Protein 4RSV (pdb70)

GO terms:
  GO:0070273 phosphatidylinositol-4-phosphate binding (F, IDA)
  GO:0005546 phosphatidylinositol-4,5-bisphosphate binding (F, IDA)
  GO:0005547 phosphatidylinositol-3,4,5-trisphosphate binding (F, IDA)
  GO:0032266 phosphatidylinositol-3-phosphate binding (F, IDA)
  GO:0043325 phosphatidylinositol-3,4-bisphosphate binding (F, IDA)
  GO:0010314 phosphatidylinositol-5-phosphate binding (F, IDA)
  GO:0005085 guanyl-nucleotide exchange factor activity (F, TAS)
  GO:0005829 cytosol (C, TAS)
  GO:0051056 regulation of small GTPase mediated signal transduction (P, TAS)
  GO:0005515 protein binding (F, IPI)
  GO:0045214 sarcomere organization (P, TAS)
  GO:0030506 ankyrin binding (F, IPI)
  GO:0031432 titin binding (F, IPI)
  GO:0005829 cytosol (C, IDA)

Foldseek 3Di:
DKAWPAFWEEWEAAFFDKTKTKTFMPDAADPAKFKDWAHHTDDDDPQKHWDAPPRRRMIMIMGGGDDQVSWTKMWMDTDHYIHIYTYGYD

Secondary structure (DSSP, 8-state):
---EEE----EEE-SSSEEEEEEEESS---SSEEEEETTEEP--BTTEEEEEEGGGTEEEEEEES--GGG-EEEEEEETTEEEEEEEEE-

Organism: Homo sapiens (NCBI:txid9606)

CATH classification: 2.60.40.10

Solvent-accessible surface area: 5540 Å² total; per-residue (Å²): 212,24,68,48,86,118,26,10,133,94,29,154,16,97,77,43,46,98,4,91,2,30,0,50,3,51,84,82,42,79,95,50,41,60,3,31,50,81,127,127,58,25,175,116,61,162,77,12,88,52,54,74,85,101,115,0,51,60,0,20,0,41,10,85,94,10,130,52,126,43,48,21,99,0,25,2,70,3,52,113,35,95,17,32,4,108,5,78,9,187

Sequence (90 aa):
KNTVVRGLENVEALEGGEALFECQLSQPEVAAHTWLLDDEPVRTSENAEVVFFENGLRHLLLLKNLRPQDSCRVTFLAGDMVTSAFLTVR

B-factor: mean 89.34, std 26.23, range [31.63, 204.94]

Radius of gyration: 12.5 Å; Cα contacts (8 Å, |Δi|>4): 220; chains: 1; bounding box: 22×37×24 Å

Structure (mmCIF, N/CA/C/O backbone):
data_4RSV
#
_entry.id   4RSV
#
_cell.length_a   44.482
_cell.length_b   44.482
_cell.length_c   177.000
_cell.angle_alpha   90.00
_cell.angle_beta   90.00
_cell.angle_gamma   120.00
#
_symmetry.space_group_name_H-M   'P 61 2 2'
#
loop_
_entity.id
_entity.type
_entity.pdbx_description
1 polymer Obscurin
2 water water
#
loop_
_atom_site.group_PDB
_atom_site.id
_atom_site.type_symbol
_atom_site.label_atom_id
_atom_site.label_alt_id
_atom_site.label_comp_id
_atom_site.label_asym_id
_atom_site.label_entity_id
_atom_site.label_seq_id
_atom_site.pdbx_PDB_ins_code
_atom_site.Cartn_x
_atom_site.Cartn_y
_atom_site.Cartn_z
_atom_site.occupancy
_atom_site.B_iso_or_equiv
_atom_site.auth_seq_id
_atom_site.auth_comp_id
_atom_site.auth_asym_id
_atom_site.auth_atom_id
_atom_site.pdbx_PDB_model_num
ATOM 1 N N . LYS A 1 3 ? 6.699 34.023 186.416 1.00 107.44 3 LYS A N 1
ATOM 2 C CA . LYS A 1 3 ? 7.309 35.327 186.617 1.00 109.76 3 LYS A CA 1
ATOM 3 C C . LYS A 1 3 ? 6.735 36.253 185.582 1.00 103.25 3 LYS A C 1
ATOM 4 O O . LYS A 1 3 ? 6.194 35.799 184.589 1.00 94.75 3 LYS A O 1
ATOM 10 N N . ASN A 1 4 ? 6.701 37.556 185.820 1.00 97.96 4 ASN A N 1
ATOM 11 C CA . ASN A 1 4 ? 6.009 38.404 184.845 1.00 101.50 4 ASN A CA 1
ATOM 12 C C . ASN A 1 4 ? 6.937 39.310 184.051 1.00 100.36 4 ASN A C 1
ATOM 13 O O . ASN A 1 4 ? 7.948 39.803 184.515 1.00 88.20 4 ASN A O 1
ATOM 18 N N . THR A 1 5 ? 6.533 39.500 182.821 1.00 100.11 5 THR A N 1
ATOM 19 C CA . THR A 1 5 ? 7.319 40.100 181.777 1.00 93.65 5 THR A CA 1
ATOM 20 C C . THR A 1 5 ? 6.535 41.154 181.062 1.00 84.23 5 THR A C 1
ATOM 21 O O . THR A 1 5 ? 5.329 41.195 181.132 1.00 93.17 5 THR A O 1
ATOM 25 N N . VAL A 1 6 ? 7.238 41.998 180.339 1.00 89.49 6 VAL A N 1
ATOM 26 C CA . VAL A 1 6 ? 6.586 42.973 179.513 1.00 85.49 6 VAL A CA 1
ATOM 27 C C . VAL A 1 6 ? 6.216 42.321 178.215 1.00 84.95 6 VAL A C 1
ATOM 28 O O . VAL A 1 6 ? 7.023 41.710 177.577 1.00 68.40 6 VAL A O 1
ATOM 32 N N . VAL A 1 7 ? 4.966 42.469 177.856 1.00 94.02 7 VAL A N 1
ATOM 33 C CA . VAL A 1 7 ? 4.362 41.868 176.667 1.00 109.02 7 VAL A CA 1
ATOM 34 C C . VAL A 1 7 ? 4.278 42.890 175.542 1.00 92.39 7 VAL A C 1
ATOM 35 O O . VAL A 1 7 ? 4.182 42.553 174.365 1.00 98.91 7 VAL A O 1
ATOM 39 N N . ARG A 1 8 ? 4.410 44.135 175.913 1.00 88.03 8 ARG A N 1
ATOM 40 C CA . ARG A 1 8 ? 4.243 45.211 174.975 1.00 77.53 8 ARG A CA 1
ATOM 41 C C . ARG A 1 8 ? 4.885 46.442 175.533 1.00 97.99 8 ARG A C 1
ATOM 42 O O . ARG A 1 8 ? 4.325 47.112 176.363 1.00 69.11 8 ARG A O 1
ATOM 50 N N . GLY A 1 9 ? 6.089 46.717 175.093 1.00 91.85 9 GLY A N 1
ATOM 51 C CA . GLY A 1 9 ? 6.838 47.814 175.672 1.00 81.49 9 GLY A CA 1
ATOM 52 C C . GLY A 1 9 ? 6.264 49.194 175.398 1.00 78.15 9 GLY A C 1
ATOM 53 O O . GLY A 1 9 ? 5.373 49.381 174.564 1.00 80.60 9 GLY A O 1
ATOM 54 N N . LEU A 1 10 ? 6.773 50.170 176.136 1.00 64.92 10 LEU A N 1
ATOM 55 C CA . LEU A 1 10 ? 6.539 51.556 175.802 1.00 64.91 10 LEU A CA 1
ATOM 56 C C . LEU A 1 10 ? 7.083 51.795 174.413 1.00 86.18 10 LEU A C 1
ATOM 57 O O . LEU A 1 10 ? 8.218 51.422 174.115 1.00 91.06 10 LEU A O 1
ATOM 62 N N . GLU A 1 11 ? 6.275 52.389 173.550 1.00 87.52 11 GLU A N 1
ATOM 63 C CA . GLU A 1 11 ? 6.845 52.806 172.283 1.00 91.55 11 GLU A CA 1
ATOM 64 C C . GLU A 1 11 ? 6.968 54.312 172.305 1.00 72.28 11 GLU A C 1
ATOM 65 O O . GLU A 1 11 ? 6.145 54.979 172.925 1.00 59.19 11 GLU A O 1
ATOM 71 N N . ASN A 1 12 ? 7.995 54.822 171.632 1.00 86.24 12 ASN A N 1
ATOM 72 C CA . ASN A 1 12 ? 8.222 56.255 171.530 1.00 70.65 12 ASN A CA 1
ATOM 73 C C . ASN A 1 12 ? 6.959 56.958 171.063 1.00 87.21 12 ASN A C 1
ATOM 74 O O . ASN A 1 12 ? 6.093 56.351 170.433 1.00 98.71 12 ASN A O 1
ATOM 79 N N . VAL A 1 13 ? 6.857 58.241 171.383 1.00 89.90 13 VAL A N 1
ATOM 80 C CA . VAL A 1 13 ? 5.674 59.002 171.072 1.00 72.67 13 VAL A CA 1
ATOM 81 C C . VAL A 1 13 ? 6.040 60.391 170.641 1.00 72.35 13 VAL A C 1
ATOM 82 O O . VAL A 1 13 ? 6.897 61.007 171.229 1.00 92.86 13 VAL A O 1
ATOM 86 N N . GLU A 1 14 ? 5.398 60.862 169.589 1.00 96.17 14 GLU A N 1
ATOM 87 C CA . GLU A 1 14 ? 5.644 62.187 169.079 1.00 92.16 14 GLU A CA 1
ATOM 88 C C . GLU A 1 14 ? 4.379 62.945 169.261 1.00 85.87 14 GLU A C 1
ATOM 89 O O . GLU A 1 14 ? 3.335 62.469 168.887 1.00 94.79 14 GLU A O 1
ATOM 95 N N . ALA A 1 15 ? 4.524 64.090 169.877 1.00 79.36 15 ALA A N 1
ATOM 96 C CA . ALA A 1 15 ? 3.433 64.979 170.102 1.00 91.01 15 ALA A CA 1
ATOM 97 C C . ALA A 1 15 ? 3.956 66.380 170.082 1.00 95.88 15 ALA A C 1
ATOM 98 O O . ALA A 1 15 ? 5.073 66.632 170.471 1.00 100.96 15 ALA A O 1
ATOM 100 N N . LEU A 1 16 ? 3.085 67.316 169.748 1.00 91.79 16 LEU A N 1
ATOM 101 C CA . LEU A 1 16 ? 3.434 68.719 169.727 1.00 117.58 16 LEU A CA 1
ATOM 102 C C . LEU A 1 16 ? 2.736 69.460 170.829 1.00 106.69 16 LEU A C 1
ATOM 103 O O . LEU A 1 16 ? 1.529 69.478 170.911 1.00 118.89 16 LEU A O 1
ATOM 108 N N . GLU A 1 17 ? 3.505 70.259 171.532 1.00 103.87 17 GLU A N 1
ATOM 109 C CA . GLU A 1 17 ? 3.005 71.133 172.570 1.00 103.43 17 GLU A CA 1
ATOM 110 C C . GLU A 1 17 ? 1.762 71.840 172.185 1.00 105.08 17 GLU A C 1
ATOM 111 O O . GLU A 1 17 ? 1.655 72.295 171.084 1.00 114.85 17 GLU A O 1
ATOM 117 N N . GLY A 1 18 ? 0.898 72.090 173.147 1.00 125.80 18 GLY A N 1
ATOM 118 C CA . GLY A 1 18 ? 0.156 71.066 173.866 1.00 129.52 18 GLY A CA 1
ATOM 119 C C . G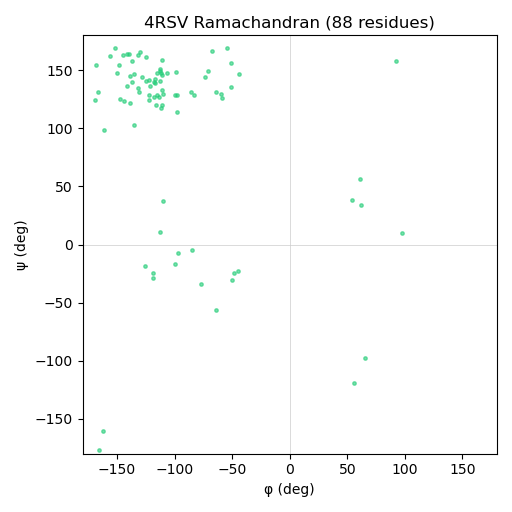LY A 1 18 ? -1.313 71.147 173.480 1.00 110.78 18 GLY A C 1
ATOM 120 O O . GLY A 1 18 ? -1.894 72.227 173.584 1.00 113.52 18 GLY A O 1
ATOM 121 N N . GLY A 1 19 ? -1.947 70.040 173.092 1.00 114.46 19 GLY A N 1
ATOM 122 C CA . GLY A 1 19 ? -1.304 68.770 172.793 1.00 122.88 19 GLY A CA 1
ATOM 123 C C . GLY A 1 19 ? -1.220 67.834 173.983 1.00 113.49 19 GLY A C 1
ATOM 124 O O . GLY A 1 19 ? -1.276 68.262 175.135 1.00 99.12 19 GLY A O 1
ATOM 125 N N . GLU A 1 20 ? -1.085 66.544 173.691 1.00 113.21 20 GLU A N 1
ATOM 126 C CA . GLU A 1 20 ? -1.004 65.515 174.721 1.00 81.72 20 GLU A CA 1
ATOM 127 C C . GLU A 1 20 ? -0.289 64.281 174.182 1.00 94.06 20 GLU A C 1
ATOM 128 O O . GLU A 1 20 ? -0.172 64.105 172.969 1.00 101.90 20 GLU A O 1
ATOM 134 N N . ALA A 1 21 ? 0.184 63.425 175.082 1.00 79.03 21 ALA A N 1
ATOM 135 C CA . ALA A 1 21 ? 0.818 62.198 174.688 1.00 59.07 21 ALA A CA 1
ATOM 136 C C . ALA A 1 21 ? 0.361 61.067 175.555 1.00 76.57 21 ALA A C 1
ATOM 137 O O . ALA A 1 21 ? -0.078 61.271 176.655 1.00 91.64 21 ALA A O 1
ATOM 139 N N . LEU A 1 22 ? 0.484 59.859 175.051 1.00 86.34 22 LEU A N 1
ATOM 140 C CA . LEU A 1 22 ? -0.083 58.722 175.703 1.00 60.13 22 LEU A CA 1
ATOM 141 C C . LEU A 1 22 ? 0.776 57.505 175.559 1.00 68.82 22 LEU A C 1
ATOM 142 O O . LEU A 1 22 ? 1.086 57.107 174.464 1.00 87.04 22 LEU A O 1
ATOM 147 N N . PHE A 1 23 ? 1.163 56.907 176.675 1.00 82.79 23 PHE A N 1
ATOM 148 C CA . PHE A 1 23 ? 2.020 55.750 176.630 1.00 77.59 23 PHE A CA 1
ATOM 149 C C . PHE A 1 23 ? 1.274 54.549 177.166 1.00 87.51 23 PHE A C 1
ATOM 150 O O . PHE A 1 23 ? 0.408 54.697 177.988 1.00 89.99 23 PHE A O 1
ATOM 158 N N . GLU A 1 24 ? 1.556 53.363 176.659 1.00 84.51 24 GLU A N 1
ATOM 159 C CA . GLU A 1 24 ? 0.866 52.179 177.126 1.00 61.49 24 GLU A CA 1
ATOM 160 C C . GLU A 1 24 ? 1.826 51.042 177.243 1.00 72.65 24 GLU A C 1
ATOM 161 O O . GLU A 1 24 ? 2.912 51.081 176.733 1.00 62.19 24 GLU A O 1
ATOM 167 N N . CYS A 1 25 ? 1.414 50.025 177.955 1.00 62.31 25 CYS A N 1
ATOM 168 C CA . CYS A 1 25 ? 2.337 48.965 178.301 1.00 59.81 25 CYS A CA 1
ATOM 169 C C . CYS A 1 25 ? 1.573 47.805 178.870 1.00 109.35 25 CYS A C 1
ATOM 170 O O . CYS A 1 25 ? 0.823 47.946 179.835 1.00 85.32 25 CYS A O 1
ATOM 173 N N . GLN A 1 26 ? 1.761 46.652 178.260 1.00 74.60 26 GLN A N 1
ATOM 174 C CA . GLN A 1 26 ? 1.017 45.481 178.679 1.00 70.79 26 GLN A CA 1
ATOM 175 C C . GLN A 1 26 ? 1.936 44.468 179.294 1.00 56.62 26 GLN A C 1
ATOM 176 O O . GLN A 1 26 ? 3.085 44.396 178.963 1.00 86.01 26 GLN A O 1
ATOM 182 N N . LEU A 1 27 ? 1.408 43.685 180.208 1.00 66.95 27 LEU A N 1
ATOM 183 C CA . LEU A 1 27 ? 2.202 42.701 180.913 1.00 93.69 27 LEU A CA 1
ATOM 184 C C . LEU A 1 27 ? 1.655 41.303 180.810 1.00 99.58 27 LEU A C 1
ATOM 185 O O . LEU A 1 27 ? 0.496 41.099 180.512 1.00 82.33 27 LEU A O 1
ATOM 190 N N . SER A 1 28 ? 2.501 40.326 181.091 1.00 104.76 28 SER A N 1
ATOM 191 C CA . SER A 1 28 ? 2.064 38.952 181.086 1.00 95.12 28 SER A CA 1
ATOM 192 C C . SER A 1 28 ? 1.053 38.804 182.176 1.00 103.64 28 SER A C 1
ATOM 193 O O . SER A 1 28 ? -0.062 38.391 181.943 1.00 119.53 28 SER A O 1
ATOM 196 N N . GLN A 1 29 ? 1.459 39.146 183.382 1.00 81.14 29 GLN A N 1
ATOM 197 C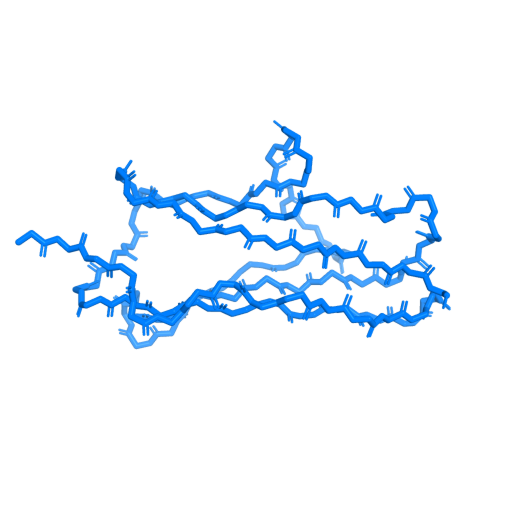 CA . GLN A 1 29 ? 0.614 38.910 184.554 1.00 98.00 29 GLN A CA 1
ATOM 198 C C . GLN A 1 29 ? 0.089 40.207 185.160 1.00 93.51 29 GLN A C 1
ATOM 199 O O . GLN A 1 29 ? 0.668 41.232 184.937 1.00 60.69 29 GLN A O 1
ATOM 205 N N . PRO A 1 30 ? -0.991 40.199 185.935 1.00 98.79 30 PRO A N 1
ATOM 206 C CA . PRO A 1 30 ? -1.500 41.528 186.297 1.00 85.10 30 PRO A CA 1
ATOM 207 C C . PRO A 1 30 ? -0.836 42.151 187.519 1.00 65.38 30 PRO A C 1
ATOM 208 O O . PRO A 1 30 ? -0.715 41.494 188.552 1.00 90.89 30 PRO A O 1
ATOM 212 N N . GLU A 1 31 ? -0.409 43.404 187.398 1.00 64.92 31 GLU A N 1
ATOM 213 C CA . GLU A 1 31 ? 0.279 44.066 188.476 1.00 80.47 31 GLU A CA 1
ATOM 214 C C . GLU A 1 31 ? -0.481 45.315 188.845 1.00 74.13 31 GLU A C 1
ATOM 215 O O . GLU A 1 31 ? -0.811 46.108 188.007 1.00 62.00 31 GLU A O 1
ATOM 221 N N . VAL A 1 32 ? -0.779 45.482 190.111 1.00 65.61 32 VAL A N 1
ATOM 222 C CA . VAL A 1 32 ? -1.686 46.514 190.511 1.00 63.68 32 VAL A CA 1
ATOM 223 C C . VAL A 1 32 ? -1.084 47.407 191.538 1.00 98.05 32 VAL A C 1
ATOM 224 O O . VAL A 1 32 ? -1.554 48.490 191.746 1.00 54.71 32 VAL A O 1
ATOM 228 N N . ALA A 1 33 ? -0.040 46.943 192.186 1.00 52.73 33 ALA A N 1
ATOM 229 C CA . ALA A 1 33 ? 0.460 47.642 193.330 1.00 69.05 33 ALA A CA 1
ATOM 230 C C . ALA A 1 33 ? 1.865 48.167 193.251 1.00 66.45 33 ALA A C 1
ATOM 231 O O . ALA A 1 33 ? 2.176 49.099 193.930 1.00 61.05 33 ALA A O 1
ATOM 233 N N . ALA A 1 34 ? 2.712 47.585 192.430 1.00 77.63 34 ALA A N 1
ATOM 234 C CA . ALA A 1 34 ? 4.106 47.961 192.447 1.00 49.97 34 ALA A CA 1
ATOM 235 C C . ALA A 1 34 ? 4.612 48.727 191.238 1.00 99.81 34 ALA A C 1
ATOM 236 O O . ALA A 1 34 ? 5.759 48.597 190.878 1.00 101.57 34 ALA A O 1
ATOM 238 N N . HIS A 1 35 ? 3.817 49.604 190.688 1.00 70.79 35 HIS A N 1
ATOM 239 C CA . HIS A 1 35 ? 4.229 50.255 189.489 1.00 83.97 35 HIS A CA 1
ATOM 240 C C . HIS A 1 35 ? 4.460 51.696 189.738 1.00 87.37 35 HIS A C 1
ATOM 241 O O . HIS A 1 35 ? 3.829 52.285 190.558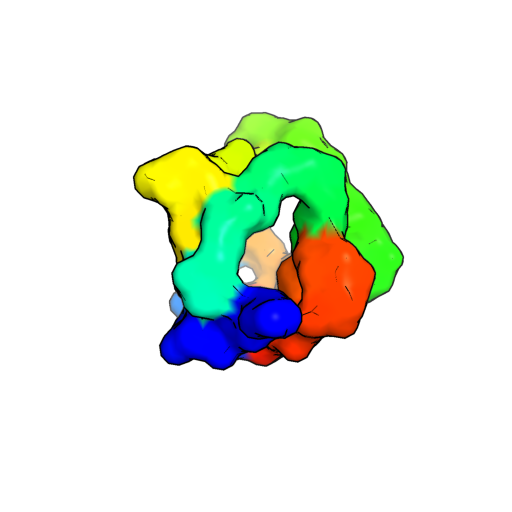 1.00 84.36 35 HIS A O 1
ATOM 248 N N . THR A 1 36 ? 5.372 52.280 189.005 1.00 49.98 36 THR A N 1
ATOM 249 C CA . THR A 1 36 ? 5.443 53.713 188.972 1.00 87.30 36 THR A CA 1
ATOM 250 C C . THR A 1 36 ? 5.968 54.197 187.653 1.00 73.47 36 THR A C 1
ATOM 251 O O . THR A 1 36 ? 6.754 53.545 187.029 1.00 62.17 36 THR A O 1
ATOM 255 N N . TRP A 1 37 ? 5.495 55.353 187.238 1.00 53.86 37 TRP A N 1
ATOM 256 C CA . TRP A 1 37 ? 5.881 55.931 185.990 1.00 37.54 37 TRP A CA 1
ATOM 257 C C . TRP A 1 37 ? 6.937 56.946 186.244 1.00 46.01 37 TRP A C 1
ATOM 258 O O . TRP A 1 37 ? 6.938 57.560 187.266 1.00 60.11 37 TRP A O 1
ATOM 269 N N . LEU A 1 38 ? 7.846 57.123 185.308 1.00 51.99 38 LEU A N 1
ATOM 270 C CA . LEU A 1 38 ? 8.879 58.101 185.486 1.00 48.30 38 LEU A CA 1
ATOM 271 C C . LEU A 1 38 ? 9.160 58.927 184.257 1.00 82.00 38 LEU A C 1
ATOM 272 O O . LEU A 1 38 ? 9.195 58.433 183.144 1.00 49.78 38 LEU A O 1
ATOM 277 N N . LEU A 1 39 ? 9.389 60.206 184.487 1.00 70.94 39 LEU A N 1
ATOM 278 C CA . LEU A 1 39 ? 9.774 61.094 183.439 1.00 87.33 39 LEU A CA 1
ATOM 279 C C . LEU A 1 39 ? 11.179 61.459 183.764 1.00 80.16 39 LEU A C 1
ATOM 280 O O . LEU A 1 39 ? 11.435 62.073 184.759 1.00 58.93 39 LEU A O 1
ATOM 285 N N . ASP A 1 40 ? 12.055 61.083 182.860 1.00 65.13 40 ASP A N 1
ATOM 286 C CA . ASP A 1 40 ? 13.460 61.144 183.129 1.00 68.07 40 ASP A CA 1
ATOM 287 C C . ASP A 1 40 ? 13.554 60.304 184.381 1.00 92.14 40 ASP A C 1
ATOM 288 O O . ASP A 1 40 ? 13.167 59.160 184.349 1.00 78.84 40 ASP A O 1
ATOM 293 N N . ASP A 1 41 ? 14.006 60.865 185.487 1.00 87.49 41 ASP A N 1
ATOM 294 C CA . ASP A 1 41 ? 14.025 60.106 186.721 1.00 95.13 41 ASP A CA 1
ATOM 295 C C . ASP A 1 41 ? 13.125 60.507 187.859 1.00 101.46 41 ASP A C 1
ATOM 296 O O . ASP A 1 41 ? 13.254 59.984 188.944 1.00 92.93 41 ASP A O 1
ATOM 301 N N . GLU A 1 42 ? 12.198 61.415 187.607 1.00 88.85 42 GLU A N 1
ATOM 302 C CA . GLU A 1 42 ? 11.273 61.925 188.593 1.00 77.56 42 GLU A CA 1
ATOM 303 C C . GLU A 1 42 ? 9.977 61.199 188.465 1.00 83.79 42 GLU A C 1
ATOM 304 O O . GLU A 1 42 ? 9.434 61.118 187.392 1.00 60.40 42 GLU A O 1
ATOM 310 N N . PRO A 1 43 ? 9.430 60.657 189.527 1.00 87.26 43 PRO A N 1
ATOM 311 C CA . PRO A 1 43 ? 8.187 59.927 189.363 1.00 66.04 43 PRO A CA 1
ATOM 312 C C . PRO A 1 43 ? 7.046 60.836 189.071 1.00 84.24 43 PRO A C 1
ATOM 313 O O . PRO A 1 43 ? 7.014 61.955 189.507 1.00 54.73 43 PRO A O 1
ATOM 317 N N . VAL A 1 44 ? 6.098 60.328 188.327 1.00 59.70 44 VAL A N 1
ATOM 318 C CA . VAL A 1 44 ? 4.948 61.080 187.984 1.00 68.63 44 VAL A CA 1
ATOM 319 C C . VAL A 1 44 ? 4.181 61.388 189.221 1.00 59.86 44 VAL A C 1
ATOM 320 O O . VAL A 1 44 ? 3.889 60.534 190.009 1.00 51.38 44 VAL A O 1
ATOM 324 N N . ARG A 1 45 ? 3.835 62.655 189.322 1.00 57.47 45 ARG A N 1
ATOM 325 C CA . ARG A 1 45 ? 2.912 63.172 190.286 1.00 84.71 45 ARG A CA 1
ATOM 326 C C . ARG A 1 45 ? 1.598 63.287 189.588 1.00 70.41 45 ARG A C 1
ATOM 327 O O . ARG A 1 45 ? 1.456 64.067 188.694 1.00 79.70 45 ARG A O 1
ATOM 335 N N . THR A 1 46 ? 0.622 62.513 190.001 1.00 83.80 46 THR A N 1
ATOM 336 C CA . THR A 1 46 ? -0.685 62.623 189.408 1.00 59.07 46 THR A CA 1
ATOM 337 C C . THR A 1 46 ? -1.094 64.066 189.432 1.00 87.92 46 THR A C 1
ATOM 338 O O . THR A 1 46 ? -0.928 64.749 190.405 1.00 85.39 46 THR A O 1
ATOM 342 N N . SER A 1 47 ? -1.645 64.528 188.315 1.00 60.84 47 SER A N 1
ATOM 343 C CA . SER A 1 47 ? -2.091 65.911 188.194 1.00 64.93 47 SER A CA 1
ATOM 344 C C . SER A 1 47 ? -2.927 66.112 186.935 1.00 85.37 47 SER A C 1
ATOM 345 O O . SER A 1 47 ? -2.789 65.371 185.961 1.00 90.48 47 SER A O 1
ATOM 348 N N . GLU A 1 48 ? -3.795 67.118 186.961 1.00 79.89 48 GLU A N 1
ATOM 349 C CA . GLU A 1 48 ? -4.658 67.412 185.824 1.00 103.61 48 GLU A CA 1
ATOM 350 C C . GLU A 1 48 ? -3.872 67.367 184.518 1.00 114.48 48 GLU A C 1
ATOM 351 O O . GLU A 1 48 ? -4.444 67.177 183.445 1.00 101.49 48 GLU A O 1
ATOM 357 N N . ASN A 1 49 ? -2.558 67.545 184.615 1.00 129.88 49 ASN A N 1
ATOM 358 C CA . ASN A 1 49 ? -1.694 67.543 183.440 1.00 101.21 49 ASN A CA 1
ATOM 359 C C . ASN A 1 49 ? -1.041 66.185 183.207 1.00 103.59 49 ASN A C 1
ATOM 360 O O . ASN A 1 49 ? -0.389 65.967 182.186 1.00 89.71 49 ASN A O 1
ATOM 365 N N . ALA A 1 50 ? -1.221 65.276 184.159 1.00 109.02 50 ALA A N 1
ATOM 366 C CA . ALA A 1 50 ? -0.657 63.957 184.061 1.00 87.37 50 ALA A CA 1
ATOM 367 C C . ALA A 1 50 ? -1.567 62.982 184.728 1.00 78.51 50 ALA A C 1
ATOM 368 O O . ALA A 1 50 ? -1.899 63.112 185.874 1.00 69.48 50 ALA A O 1
ATOM 370 N N . GLU A 1 51 ? -1.970 61.956 184.004 1.00 91.28 51 GLU A N 1
ATOM 371 C CA . GLU A 1 51 ? -2.922 60.998 184.515 1.00 66.90 51 GLU A CA 1
ATOM 372 C C . GLU A 1 51 ? -2.413 59.587 184.367 1.00 70.17 51 GLU A C 1
ATOM 373 O O . GLU A 1 51 ? -1.744 59.263 183.424 1.00 72.93 51 GLU A O 1
ATOM 379 N N . VAL A 1 52 ? -2.726 58.752 185.331 1.00 60.11 52 VAL A N 1
ATOM 380 C CA . VAL A 1 52 ? -2.207 57.423 185.351 1.00 52.91 52 VAL A CA 1
ATOM 381 C C . VAL A 1 52 ? -3.355 56.496 185.595 1.00 47.86 52 VAL A C 1
ATOM 382 O O . VAL A 1 52 ? -4.184 56.744 186.423 1.00 52.85 52 VAL A O 1
ATOM 386 N N . VAL A 1 53 ? -3.414 55.429 184.834 1.00 91.23 53 VAL A N 1
ATOM 387 C CA . VAL A 1 53 ? -4.469 54.459 184.979 1.00 49.79 53 VAL A CA 1
ATOM 388 C C . VAL A 1 53 ? -4.004 53.098 184.546 1.00 73.86 53 VAL A C 1
ATOM 389 O O . VAL A 1 53 ? -2.970 52.968 183.949 1.00 56.59 53 VAL A O 1
ATOM 393 N N . PHE A 1 54 ? -4.808 52.088 184.837 1.00 65.42 54 PHE A N 1
ATOM 394 C CA . PHE A 1 54 ? -4.608 50.764 184.296 1.00 60.36 54 PHE A CA 1
ATOM 395 C C . PHE A 1 54 ? -5.921 50.092 184.023 1.00 61.87 54 PHE A C 1
ATOM 396 O O . PHE A 1 54 ? -6.935 50.495 184.514 1.00 52.92 54 PHE A O 1
ATOM 404 N N . PHE A 1 55 ? -5.880 49.048 183.225 1.00 51.79 55 PHE A N 1
ATOM 405 C CA . PHE A 1 55 ? -7.077 48.353 182.829 1.00 67.98 55 PHE A CA 1
ATOM 406 C C . PHE A 1 55 ? -6.940 46.881 183.038 1.00 66.43 55 PHE A C 1
ATOM 407 O O . PHE A 1 55 ? -5.865 46.380 183.193 1.00 91.59 55 PHE A O 1
ATOM 415 N N . GLU A 1 56 ? -8.049 46.184 182.991 1.00 80.05 56 GLU A N 1
ATOM 416 C CA . GLU A 1 56 ? -8.024 44.752 182.993 1.00 88.40 56 GLU A CA 1
ATOM 417 C C . GLU A 1 56 ? -7.248 44.275 184.172 1.00 77.41 56 GLU A C 1
ATOM 418 O O . GLU A 1 56 ? -6.514 43.323 184.100 1.00 76.38 56 GLU A O 1
ATOM 424 N N . ASN A 1 57 ? -7.417 44.962 185.274 1.00 72.84 57 ASN A N 1
ATOM 425 C CA . ASN A 1 57 ? -6.809 44.546 186.499 1.00 70.69 57 ASN A CA 1
ATOM 426 C C . ASN A 1 57 ? -5.311 44.532 186.455 1.00 78.54 57 ASN A C 1
ATOM 427 O O . ASN A 1 57 ? -4.682 43.718 187.087 1.00 93.70 57 ASN A O 1
ATOM 432 N N . GLY A 1 58 ? -4.720 45.452 185.727 1.00 94.81 58 GLY A N 1
ATOM 433 C CA . GLY A 1 58 ? -3.284 45.572 185.768 1.00 68.45 58 GLY A CA 1
ATOM 434 C C . GLY A 1 58 ? -2.572 44.878 184.650 1.00 73.86 58 GLY A C 1
ATOM 435 O O . GLY A 1 58 ? -1.381 44.827 184.607 1.00 77.46 58 GLY A O 1
ATOM 436 N N . LEU A 1 59 ? -3.319 44.427 183.675 1.00 60.36 59 LEU A N 1
ATOM 437 C CA . LEU A 1 59 ? -2.677 43.884 182.506 1.00 85.44 59 LEU A CA 1
ATOM 438 C C . LEU A 1 59 ? -2.161 45.016 181.635 1.00 75.48 59 LEU A C 1
ATOM 439 O O . LEU A 1 59 ? -1.142 44.899 181.001 1.00 59.54 59 LEU A O 1
ATOM 444 N N . ARG A 1 60 ? -2.881 46.122 181.607 1.00 75.16 60 ARG A N 1
ATOM 445 C CA . ARG A 1 60 ? -2.477 47.257 180.810 1.00 99.12 60 ARG A CA 1
ATOM 446 C C . ARG A 1 60 ? -2.285 48.515 181.612 1.00 68.11 60 ARG A C 1
ATOM 447 O O . ARG A 1 60 ? -3.086 48.859 182.442 1.00 87.35 60 ARG A O 1
ATOM 455 N N . HIS A 1 61 ? -1.215 49.216 181.322 1.00 78.90 61 HIS A N 1
ATOM 456 C CA . HIS A 1 61 ? -0.908 50.458 181.990 1.00 86.91 61 HIS A CA 1
ATOM 457 C C . HIS A 1 61 ? -0.767 51.633 181.042 1.00 79.75 61 HIS A C 1
ATOM 458 O O . HIS A 1 61 ? -0.237 51.502 179.974 1.00 76.34 61 HIS A O 1
ATOM 465 N N . LEU A 1 62 ? -1.247 52.786 181.459 1.00 53.42 62 LEU A N 1
ATOM 466 C CA . LEU A 1 62 ? -1.293 53.931 180.605 1.00 57.94 62 LEU A CA 1
ATOM 467 C C . LEU A 1 62 ? -0.826 55.139 181.310 1.00 55.59 62 LEU A C 1
ATOM 468 O O . LEU A 1 62 ? -1.049 55.283 182.467 1.00 61.21 62 LEU A O 1
ATOM 473 N N . LEU A 1 63 ? -0.195 56.025 180.569 1.00 62.55 63 LEU A N 1
ATOM 474 C CA . LEU A 1 63 ? 0.170 57.315 181.063 1.00 52.18 63 LEU A CA 1
ATOM 475 C C . LEU A 1 63 ? -0.273 58.363 180.072 1.00 79.25 63 LEU A C 1
ATOM 476 O O . LEU A 1 63 ? -0.036 58.250 178.901 1.00 52.28 63 LEU A O 1
ATOM 481 N N . LEU A 1 64 ? -0.932 59.389 180.566 1.00 58.48 64 LEU A N 1
ATOM 482 C CA . LEU A 1 64 ? -1.408 60.451 179.730 1.00 59.64 64 LEU A CA 1
ATOM 483 C C . LEU A 1 64 ? -0.826 61.740 180.218 1.00 59.41 64 LEU A C 1
ATOM 484 O O . LEU A 1 64 ? -0.973 62.070 181.358 1.00 68.80 64 LEU A O 1
ATOM 489 N N . LEU A 1 65 ? -0.158 62.462 179.342 1.00 62.83 65 LEU A N 1
ATOM 490 C CA . LEU A 1 65 ? 0.427 63.742 179.724 1.00 55.80 65 LEU A CA 1
ATOM 491 C C . LEU A 1 65 ? -0.209 64.858 178.907 1.00 51.01 65 LEU A C 1
ATOM 492 O O . LEU A 1 65 ? -0.151 64.824 177.687 1.00 78.68 65 LEU A O 1
ATOM 497 N N . LYS A 1 66 ? -0.721 65.880 179.556 1.00 83.89 66 LYS A N 1
ATOM 498 C CA . LYS A 1 66 ? -1.410 66.942 178.858 1.00 94.23 66 LYS A CA 1
ATOM 499 C C . LYS A 1 66 ? -0.718 68.298 178.843 1.00 104.31 66 LYS A C 1
ATOM 500 O O . LYS A 1 66 ? -0.155 68.739 179.824 1.00 97.92 66 LYS A O 1
ATOM 506 N N . ASN A 1 67 ? -0.922 69.030 177.754 1.00 111.79 67 ASN A N 1
ATOM 507 C CA . ASN A 1 67 ? -0.353 70.357 177.586 1.00 86.86 67 ASN A CA 1
ATOM 508 C C . ASN A 1 67 ? 1.158 70.439 177.604 1.00 85.16 67 ASN A C 1
ATOM 509 O O . ASN A 1 67 ? 1.744 71.125 178.408 1.00 87.32 67 ASN A O 1
ATOM 514 N N . LEU A 1 68 ? 1.786 69.686 176.723 1.00 86.19 68 LEU A N 1
ATOM 515 C CA . LEU A 1 68 ? 3.220 69.669 176.653 1.00 76.58 68 LEU A CA 1
ATOM 516 C C . LEU A 1 68 ? 3.986 70.832 176.080 1.00 99.55 68 LEU A C 1
ATOM 517 O O . LEU A 1 68 ? 3.555 71.479 175.154 1.00 86.98 68 LEU A O 1
ATOM 522 N N . ARG A 1 69 ? 5.136 71.072 176.681 1.00 106.07 69 ARG A N 1
ATOM 523 C CA . ARG A 1 69 ? 6.093 72.043 176.224 1.00 117.08 69 ARG A CA 1
ATOM 524 C C . ARG A 1 69 ? 7.291 71.256 175.770 1.00 125.24 69 ARG A C 1
ATOM 525 O O . ARG A 1 69 ? 7.616 70.238 176.370 1.00 142.35 69 ARG A O 1
ATOM 533 N N . PRO A 1 70 ? 7.920 71.648 174.690 1.00 106.62 70 PRO A N 1
ATOM 534 C CA . PRO A 1 70 ? 9.052 70.883 174.209 1.00 102.29 70 PRO A CA 1
ATOM 535 C C . PRO A 1 70 ? 10.013 70.653 175.340 1.00 119.07 70 PRO A C 1
ATOM 536 O O . PRO A 1 70 ? 10.692 69.649 175.381 1.00 80.18 70 PRO A O 1
ATOM 540 N N . GLN A 1 71 ? 10.056 71.593 176.262 1.00 131.56 71 GLN A N 1
ATOM 541 C CA . GLN A 1 71 ? 10.884 71.439 177.438 1.00 96.61 71 GLN A CA 1
ATOM 542 C C . GLN A 1 71 ? 10.619 70.082 178.020 1.00 97.99 71 GLN A C 1
ATOM 543 O O . GLN A 1 71 ? 11.440 69.527 178.725 1.00 93.46 71 GLN A O 1
ATOM 549 N N . ASP A 1 72 ? 9.443 69.555 177.732 1.00 105.62 72 ASP A N 1
ATOM 550 C CA . ASP A 1 72 ? 8.965 68.387 178.406 1.00 88.23 72 ASP A CA 1
ATOM 551 C C . ASP A 1 72 ? 9.478 67.139 177.766 1.00 104.09 72 ASP A C 1
ATOM 552 O O . ASP A 1 72 ? 9.258 66.062 178.256 1.00 82.07 72 ASP A O 1
ATOM 557 N N . SER A 1 73 ? 10.178 67.287 176.666 1.00 74.15 73 SER A N 1
ATOM 558 C CA . SER A 1 73 ? 10.730 66.151 175.983 1.00 74.01 73 SER A CA 1
ATOM 559 C C . SER A 1 73 ? 11.650 65.393 176.907 1.00 71.35 73 SER A C 1
ATOM 56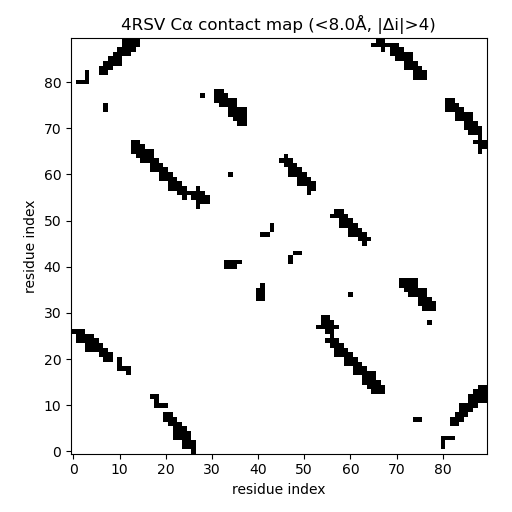0 O O . SER A 1 73 ? 12.523 65.968 177.511 1.00 70.35 73 SER A O 1
ATOM 563 N N . CYS A 1 74 ? 11.422 64.100 177.059 1.00 63.44 74 CYS A N 1
ATOM 564 C CA . CYS A 1 74 ? 12.207 63.330 177.990 1.00 59.72 74 CYS A CA 1
ATOM 565 C C . CYS A 1 74 ? 12.141 61.860 177.780 1.00 78.49 74 CYS A C 1
ATOM 566 O O . CYS A 1 74 ? 11.772 61.374 176.744 1.00 60.06 74 CYS A O 1
ATOM 569 N N . ARG A 1 75 ? 12.498 61.152 178.834 1.00 59.16 75 ARG A N 1
ATOM 570 C CA . ARG A 1 75 ? 12.556 59.713 178.859 1.00 71.68 75 ARG A CA 1
ATOM 571 C C . ARG A 1 75 ? 11.455 59.192 179.752 1.00 70.63 75 ARG A C 1
ATOM 572 O O . ARG A 1 75 ? 11.439 59.503 180.918 1.00 93.90 75 ARG A O 1
ATOM 580 N N . VAL A 1 76 ? 10.547 58.394 179.222 1.00 60.81 76 VAL A N 1
ATOM 581 C CA . VAL A 1 76 ? 9.480 57.851 180.019 1.00 48.72 76 VAL A CA 1
ATOM 582 C C . VAL A 1 76 ? 9.786 56.449 180.422 1.00 66.66 76 VAL A C 1
ATOM 583 O O . VAL A 1 76 ? 10.082 55.637 179.605 1.00 88.93 76 VAL A O 1
ATOM 587 N N . THR A 1 77 ? 9.677 56.159 181.699 1.00 78.73 77 THR A N 1
ATOM 588 C CA . THR A 1 77 ? 9.930 54.827 182.179 1.00 50.79 77 THR A CA 1
ATOM 589 C C . THR A 1 77 ? 8.751 54.312 182.959 1.00 69.31 77 THR A C 1
ATOM 590 O O . THR A 1 77 ? 8.149 55.037 183.693 1.00 73.31 77 THR A O 1
ATOM 594 N N . PHE A 1 78 ? 8.432 53.045 182.796 1.00 58.72 78 PHE A N 1
ATOM 595 C CA . PHE A 1 78 ? 7.417 52.399 183.585 1.00 64.93 78 PHE A CA 1
ATOM 596 C C . PHE A 1 78 ? 8.102 51.319 184.348 1.00 42.12 78 PHE A C 1
ATOM 597 O O . PHE A 1 78 ? 8.949 50.653 183.834 1.00 54.40 78 PHE A O 1
ATOM 605 N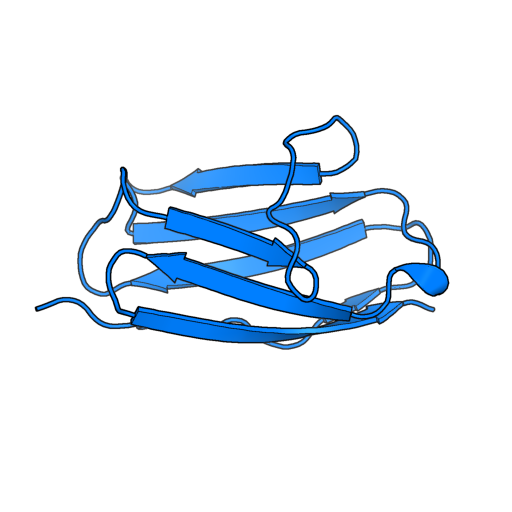 N . LEU A 1 79 ? 7.727 51.161 185.593 1.00 72.83 79 LEU A N 1
ATOM 606 C CA . LEU A 1 79 ? 8.398 50.238 186.441 1.00 48.54 79 LEU A CA 1
ATOM 607 C C . LEU A 1 79 ? 7.405 49.484 187.278 1.00 82.00 79 LEU A C 1
ATOM 608 O O . LEU 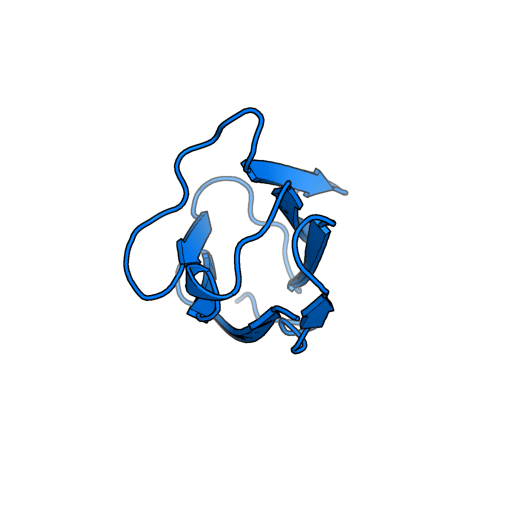A 1 79 ? 6.633 50.055 188.014 1.00 57.68 79 LEU A O 1
ATOM 613 N N . ALA A 1 80 ? 7.433 48.161 187.154 1.00 87.30 80 ALA A N 1
ATOM 614 C CA . ALA A 1 80 ? 6.525 47.301 187.904 1.00 73.67 80 ALA A CA 1
ATOM 615 C C . ALA A 1 80 ? 7.264 46.111 188.508 1.00 77.66 80 ALA A C 1
ATOM 616 O O . ALA A 1 80 ? 7.605 45.159 187.805 1.00 109.86 80 ALA A O 1
ATOM 618 N N . GLY A 1 81 ? 7.511 46.203 189.795 1.00 98.62 81 GLY A N 1
ATOM 619 C CA . GLY A 1 81 ? 8.266 45.199 190.472 1.00 113.57 81 GLY A CA 1
ATOM 620 C C . GLY A 1 81 ? 9.638 45.243 189.904 1.00 94.87 81 GLY A C 1
ATOM 621 O O . GLY A 1 81 ? 10.432 46.047 190.301 1.00 97.21 81 GLY A O 1
ATOM 622 N N . ASP A 1 82 ? 9.936 44.372 188.969 1.00 110.12 82 ASP A N 1
ATOM 623 C CA . ASP A 1 82 ? 11.309 44.319 188.509 1.00 92.77 82 ASP A CA 1
ATOM 624 C C . ASP A 1 82 ? 11.445 44.641 187.020 1.00 127.31 82 ASP A C 1
ATOM 625 O O . ASP A 1 82 ? 12.451 45.146 186.564 1.00 119.07 82 ASP A O 1
ATOM 630 N N . MET A 1 83 ? 10.406 44.337 186.265 1.00 134.30 83 MET A N 1
ATOM 631 C CA . MET A 1 83 ? 10.399 44.621 184.849 1.00 105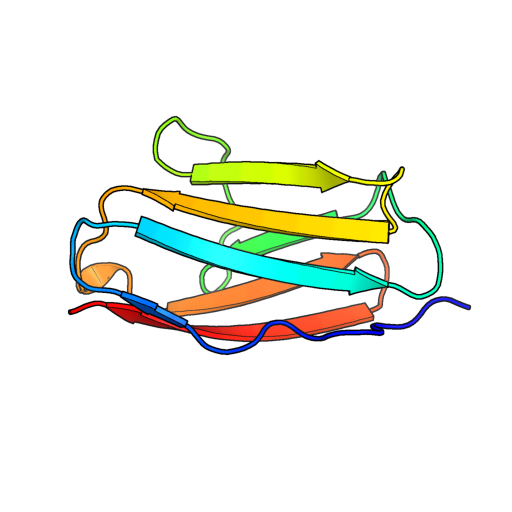.52 83 MET A CA 1
ATOM 632 C C . MET A 1 83 ? 10.699 46.078 184.631 1.00 108.72 83 MET A C 1
ATOM 633 O O . MET A 1 83 ? 10.686 46.853 185.559 1.00 98.37 83 MET A O 1
ATOM 638 N N . VAL A 1 84 ? 10.952 46.451 183.393 1.00 84.68 84 VAL A N 1
ATOM 639 C CA . VAL A 1 84 ? 11.173 47.830 183.080 1.00 89.55 84 VAL A CA 1
ATOM 640 C C . VAL A 1 84 ? 11.119 48.023 181.601 1.00 86.06 84 VAL A C 1
ATOM 641 O O . VAL A 1 84 ? 11.727 47.297 180.867 1.00 111.70 84 VAL A O 1
ATOM 645 N N . THR A 1 85 ? 10.371 49.010 181.169 1.00 72.97 85 THR A N 1
ATOM 646 C CA . THR A 1 85 ? 10.255 49.293 179.749 1.00 76.91 85 THR A CA 1
ATOM 647 C C . THR A 1 85 ? 10.300 50.799 179.595 1.00 79.66 85 THR A C 1
ATOM 648 O O . THR A 1 85 ? 9.809 51.519 180.454 1.00 78.38 85 THR A O 1
ATOM 652 N N . SER A 1 86 ? 10.895 51.278 178.519 1.00 64.88 86 SER A N 1
ATOM 653 C CA . SER A 1 86 ? 11.166 52.682 178.376 1.00 61.35 86 SER A CA 1
ATOM 654 C C . SER A 1 86 ? 10.961 53.172 176.974 1.00 68.18 86 SER A C 1
ATOM 655 O O . SER A 1 86 ? 10.928 52.399 176.055 1.00 67.31 86 SER A O 1
ATOM 658 N N . ALA A 1 87 ? 10.860 54.478 176.817 1.00 68.78 87 ALA A N 1
ATOM 659 C CA . ALA A 1 87 ? 10.735 55.087 175.516 1.00 64.91 87 ALA A CA 1
ATOM 660 C C . ALA A 1 87 ? 10.985 56.580 175.582 1.00 69.18 87 ALA A C 1
ATOM 661 O O . ALA A 1 87 ? 11.308 57.108 176.613 1.00 68.13 87 ALA A O 1
ATOM 663 N N . PHE A 1 88 ? 10.837 57.260 174.462 1.00 79.59 88 PHE A N 1
ATOM 664 C CA . PHE A 1 88 ? 11.171 58.660 174.378 1.00 66.48 88 PHE A CA 1
ATOM 665 C C . PHE A 1 88 ? 9.966 59.482 174.077 1.00 84.94 88 PHE A C 1
ATOM 666 O O . PHE A 1 88 ? 9.133 59.094 173.302 1.00 79.84 88 PHE A O 1
ATOM 674 N N . LEU A 1 89 ? 9.893 60.644 174.676 1.00 56.39 89 LEU A N 1
ATOM 675 C CA . LEU A 1 89 ? 8.829 61.548 174.396 1.00 50.74 89 LEU A CA 1
ATOM 676 C C . LEU A 1 89 ? 9.447 62.751 173.779 1.00 73.27 89 LEU A C 1
ATOM 677 O O . LEU A 1 89 ? 10.277 63.384 174.387 1.00 73.30 89 LEU A O 1
ATOM 682 N N . THR A 1 90 ? 9.053 63.069 172.559 1.00 57.11 90 THR A N 1
ATOM 683 C CA . THR A 1 90 ? 9.563 64.153 171.754 1.00 58.88 90 THR A CA 1
ATOM 684 C C . THR A 1 90 ? 8.434 65.113 171.601 1.00 62.41 90 THR A C 1
ATOM 685 O O . THR A 1 90 ? 7.362 64.718 171.249 1.00 67.70 90 THR A O 1
ATOM 689 N N . VAL A 1 91 ? 8.623 66.371 171.918 1.00 73.52 91 VAL A N 1
ATOM 690 C CA . VAL A 1 91 ? 7.511 67.286 171.826 1.00 68.49 91 VAL A CA 1
ATOM 691 C C . VAL A 1 91 ? 7.792 68.381 170.812 1.00 83.33 91 VAL A C 1
ATOM 692 O O . VAL A 1 91 ? 8.892 68.882 170.727 1.00 90.88 91 VAL A O 1
ATOM 696 N N . ARG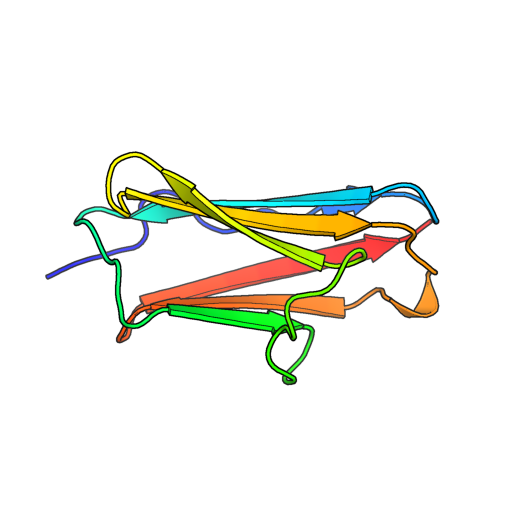 A 1 92 ? 6.773 68.736 170.042 1.00 99.18 92 ARG A N 1
ATOM 697 C CA . ARG A 1 92 ? 6.886 69.663 168.915 1.00 116.95 92 ARG A CA 1
ATOM 698 C C . ARG A 1 92 ? 7.899 69.176 167.906 1.00 116.34 92 ARG A C 1
ATOM 699 O O . ARG A 1 92 ? 7.543 68.490 166.958 1.00 139.32 92 ARG A O 1
#

Nearest PDB structures (foldseek):
  4rsv-assembly1_A  TM=1.011E+00  e=2.405E-18  Homo sapiens
  2mwc-assembly1_A  TM=9.045E-01  e=5.895E-14  Homo sapiens
  5tzm-assembly1_A  TM=9.024E-01  e=2.963E-09  Homo sapiens
  2wwk-assembly1_O  TM=8.134E-01  e=3.823E-07  Homo sapiens
  2ill-assembly1_A  TM=8.876E-01  e=3.002E-05  Homo sapiens

InterPro domains:
  IPR000048 IQ motif, EF-hand binding site [PF00612] (4874-4893)
  IPR000048 IQ motif, EF-hand binding site [SM00015] (4871-4893)
  IPR000219 Dbl homology domain [PF00621] (5697-5871)
  IPR000219 Dbl homology domain [PS50010] (5693-5877)
  IPR000219 Dbl homology domain [SM00325] (5697-5876)
  IPR000719 Protein kinase domain [PF00069] (6468-6721)
  IPR000719 Protein kinase domain [PF00069] (7675-7924)
  IPR000719 Protein kinase domain [PS50011] (6468-6721)
  IPR000719 Protein kinase domain [PS50011] (7672-7924)
  IPR000719 Protein kinase domain [SM00220] (6468-6721)
  IPR000719 Protein kinase domain [SM00220] (7672-7924)
  IPR001452 SH3 domain [PS50002] (5600-5667)
  IPR001849 Pleckstrin homology domain [PS50003] (5895-6004)
  IPR001849 Pleckstrin homology domain [SM00233] (5896-6006)
  IPR003598 Immunoglobulin subtype 2 [SM00408] (22-89)
  IPR003598 Immunoglobulin subtype 2 [SM00408] (122-191)
  IPR003598 Immunoglobulin subtype 2 [SM00408] (250-318)
  IPR003598 Immunoglobulin subtype 2 [SM00408] (345-411)
  IPR003598 Immunoglobulin subtype 2 [SM00408] (721-785)
  IPR003598 Immunoglobulin subtype 2 [SM00408] (810-877)